Protein AF-A0A3D4X575-F1 (afdb_monomer_lite)

pLDDT: mean 86.59, std 5.91, range [62.03, 95.06]

Sequence (158 aa):
MDVTSIIGLILATVLIVVVGIGPAKLGNFWDPQSVAIVIGGTIAAVVASYPLNQLSKIPGHFKLLVQGNKYNMAQLLNTLEEMAQLARKNGLLALEEKANEINDPFFKQGIMLIVDATEPEEVRSMLENELDAMSERHMAGINMYTKASAFAPAFGMI

Structure (mmCIF, N/CA/C/O backbone):
data_AF-A0A3D4X575-F1
#
_entry.id   AF-A0A3D4X575-F1
#
loop_
_atom_site.group_PDB
_atom_site.id
_atom_site.type_symbol
_atom_site.label_atom_id
_atom_site.label_alt_id
_atom_site.label_comp_id
_atom_site.label_asym_id
_atom_site.label_entity_id
_atom_site.label_seq_id
_atom_site.pdbx_PDB_ins_code
_atom_site.Cartn_x
_atom_site.Cartn_y
_atom_site.Cartn_z
_atom_site.occupancy
_atom_site.B_iso_or_equiv
_atom_site.auth_seq_id
_atom_site.auth_comp_id
_atom_site.auth_asym_id
_atom_site.auth_atom_id
_atom_site.pdbx_PDB_model_num
ATOM 1 N N . MET A 1 1 ? 7.137 8.655 -0.180 1.00 62.03 1 MET A N 1
ATOM 2 C CA . MET A 1 1 ? 8.157 7.626 -0.441 1.00 62.03 1 MET A CA 1
ATOM 3 C C . MET A 1 1 ? 9.107 7.591 0.722 1.00 62.03 1 MET A C 1
ATOM 5 O O . MET A 1 1 ? 9.492 8.650 1.213 1.00 62.03 1 MET A O 1
ATOM 9 N N . ASP A 1 2 ? 9.520 6.398 1.126 1.00 76.69 2 ASP A N 1
ATOM 10 C CA . ASP A 1 2 ? 10.629 6.280 2.058 1.00 76.69 2 ASP A CA 1
ATOM 11 C C . ASP A 1 2 ? 11.935 6.702 1.389 1.00 76.69 2 ASP A C 1
ATOM 13 O O . ASP A 1 2 ? 12.202 6.381 0.227 1.00 76.69 2 ASP A O 1
ATOM 17 N N . VAL A 1 3 ? 12.760 7.424 2.146 1.00 79.75 3 VAL A N 1
ATOM 18 C CA . VAL A 1 3 ? 14.073 7.922 1.708 1.00 79.75 3 VAL A CA 1
ATOM 19 C C . VAL A 1 3 ? 14.941 6.775 1.177 1.00 79.75 3 VAL A C 1
ATOM 21 O O . VAL A 1 3 ? 15.651 6.936 0.190 1.00 79.75 3 VAL A O 1
ATOM 24 N N . THR A 1 4 ? 14.814 5.589 1.772 1.00 84.75 4 THR A N 1
ATOM 25 C CA . THR A 1 4 ? 15.499 4.360 1.352 1.00 84.75 4 THR A CA 1
ATOM 26 C C . THR A 1 4 ? 15.121 3.920 -0.063 1.00 84.75 4 THR A C 1
ATOM 28 O O . THR A 1 4 ? 16.004 3.554 -0.834 1.00 84.75 4 THR A O 1
ATOM 31 N N . SER A 1 5 ? 13.840 4.012 -0.440 1.00 83.75 5 SER A N 1
ATOM 32 C CA . SER A 1 5 ? 13.369 3.648 -1.785 1.00 83.75 5 SER A CA 1
ATOM 33 C C . SER A 1 5 ? 13.935 4.589 -2.850 1.00 83.75 5 SER A C 1
ATOM 35 O O . SER A 1 5 ? 14.360 4.144 -3.914 1.00 83.75 5 SER A O 1
ATOM 37 N N . ILE A 1 6 ? 13.989 5.890 -2.548 1.00 84.94 6 ILE A N 1
ATOM 38 C CA . ILE A 1 6 ? 14.556 6.901 -3.452 1.00 84.94 6 ILE A CA 1
ATOM 39 C C . ILE A 1 6 ? 16.062 6.682 -3.620 1.00 84.94 6 ILE A C 1
ATOM 41 O O . ILE A 1 6 ? 16.554 6.638 -4.746 1.00 84.94 6 ILE A O 1
ATOM 45 N N . ILE A 1 7 ? 16.790 6.506 -2.514 1.00 89.19 7 ILE A N 1
ATOM 46 C CA . ILE A 1 7 ? 18.236 6.254 -2.541 1.00 89.19 7 ILE A CA 1
ATOM 47 C C . ILE A 1 7 ? 18.547 4.988 -3.346 1.00 89.19 7 ILE A C 1
ATOM 49 O O . ILE A 1 7 ? 19.442 5.017 -4.188 1.00 89.19 7 ILE A O 1
ATOM 53 N N . GLY A 1 8 ? 17.789 3.907 -3.134 1.00 90.00 8 GLY A N 1
ATOM 54 C CA . GLY A 1 8 ? 17.955 2.656 -3.875 1.00 90.00 8 GLY A CA 1
ATOM 55 C C . GLY A 1 8 ? 17.760 2.831 -5.383 1.00 90.00 8 GLY A C 1
ATOM 56 O O . GLY A 1 8 ? 18.600 2.381 -6.162 1.00 90.00 8 GLY A O 1
ATOM 57 N N . LEU A 1 9 ? 16.706 3.543 -5.798 1.00 88.19 9 LEU A N 1
ATOM 58 C CA . LEU A 1 9 ? 16.436 3.832 -7.210 1.00 88.19 9 LEU A CA 1
ATOM 59 C C . LEU A 1 9 ? 17.570 4.648 -7.855 1.00 88.19 9 LEU A C 1
ATOM 61 O O . LEU A 1 9 ? 18.018 4.330 -8.960 1.00 88.19 9 LEU A O 1
ATOM 65 N N . ILE A 1 10 ? 18.053 5.684 -7.161 1.00 89.62 10 ILE A N 1
ATOM 66 C CA . ILE A 1 10 ? 19.142 6.539 -7.650 1.00 89.62 10 ILE A CA 1
ATOM 67 C C . ILE A 1 10 ? 20.437 5.732 -7.773 1.00 89.62 10 ILE A C 1
ATOM 69 O O . ILE A 1 10 ? 21.076 5.776 -8.821 1.00 89.62 10 ILE A O 1
ATOM 73 N N . LEU A 1 11 ? 20.801 4.955 -6.748 1.00 92.50 11 LEU A N 1
ATOM 74 C CA . LEU A 1 11 ? 21.995 4.105 -6.770 1.00 92.50 11 LEU A CA 1
ATOM 75 C C . LEU A 1 11 ? 21.959 3.099 -7.922 1.00 92.50 11 LEU A C 1
ATOM 77 O O . LEU A 1 11 ? 22.932 3.000 -8.668 1.00 92.50 11 LEU A O 1
ATOM 81 N N . ALA A 1 12 ? 20.837 2.397 -8.101 1.00 89.19 12 ALA A N 1
ATOM 82 C CA . ALA A 1 12 ? 20.673 1.441 -9.192 1.00 89.19 12 ALA A CA 1
ATOM 83 C C . ALA A 1 12 ? 20.835 2.119 -10.561 1.00 89.19 12 ALA A C 1
ATOM 85 O O . ALA A 1 12 ? 21.582 1.637 -11.413 1.00 89.19 12 ALA A O 1
ATOM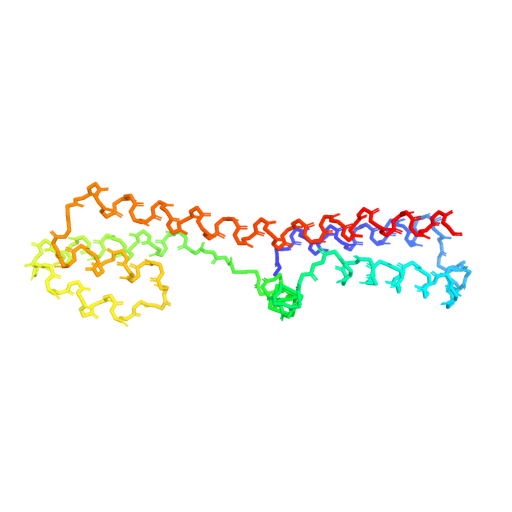 86 N N . THR A 1 13 ? 20.196 3.277 -10.744 1.00 86.75 13 THR A N 1
ATOM 87 C CA . THR A 1 13 ? 20.281 4.045 -11.992 1.00 86.75 13 THR A CA 1
ATOM 88 C C . THR A 1 13 ? 21.715 4.494 -12.269 1.00 86.75 13 THR A C 1
ATOM 90 O O . THR A 1 13 ? 22.210 4.302 -13.376 1.00 86.75 13 THR A O 1
ATOM 93 N N . VAL A 1 14 ? 22.415 5.041 -11.270 1.00 88.12 14 VAL A N 1
ATOM 94 C CA . VAL A 1 14 ? 23.803 5.507 -11.416 1.00 88.12 14 VAL A CA 1
ATOM 95 C C . VAL A 1 14 ? 24.740 4.352 -11.765 1.00 88.12 14 VAL A C 1
ATOM 97 O O . VAL A 1 14 ? 25.546 4.486 -12.684 1.00 88.12 14 VAL A O 1
ATOM 100 N N . LEU A 1 15 ? 24.620 3.205 -11.093 1.00 89.31 15 LEU A N 1
ATOM 101 C CA . LEU A 1 15 ? 25.456 2.039 -11.384 1.00 89.31 15 LEU A CA 1
ATOM 102 C C . LEU A 1 15 ? 25.240 1.526 -12.816 1.00 89.31 15 LEU A C 1
ATOM 104 O O . LEU A 1 15 ? 26.208 1.286 -13.534 1.00 89.31 15 LEU A O 1
ATOM 108 N N . ILE A 1 16 ? 23.990 1.417 -13.270 1.00 86.25 16 ILE A N 1
ATOM 109 C CA . ILE A 1 16 ? 23.690 0.918 -14.621 1.00 86.25 16 ILE A CA 1
ATOM 110 C C . ILE A 1 16 ? 24.14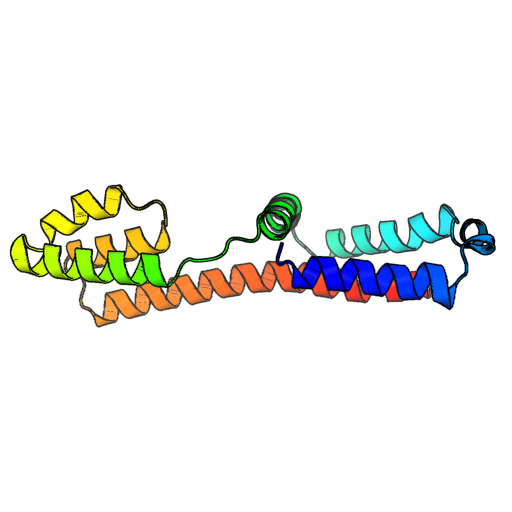4 1.921 -15.693 1.00 86.25 16 ILE A C 1
ATOM 112 O O . ILE A 1 16 ? 24.830 1.551 -16.647 1.00 86.25 16 ILE A O 1
ATOM 116 N N . VAL A 1 17 ? 23.792 3.198 -15.532 1.00 82.38 17 VAL A N 1
ATOM 117 C CA . VAL A 1 17 ? 23.988 4.240 -16.552 1.00 82.38 17 VAL A CA 1
ATOM 118 C C . VAL A 1 17 ? 25.437 4.725 -16.610 1.00 82.38 17 VAL A C 1
ATOM 120 O O . VAL A 1 17 ? 26.016 4.818 -17.693 1.00 82.38 17 VAL A O 1
ATOM 123 N N . VAL A 1 18 ? 26.036 5.042 -15.459 1.00 81.00 18 VAL A N 1
ATOM 124 C CA . VAL A 1 18 ? 27.359 5.682 -15.388 1.00 81.00 18 VAL A CA 1
ATOM 125 C C . VAL A 1 18 ? 28.478 4.648 -15.420 1.00 81.00 18 VAL A C 1
ATOM 127 O O . VAL A 1 18 ? 29.464 4.857 -16.124 1.00 81.00 18 VAL A O 1
ATOM 130 N N . VAL A 1 19 ? 28.328 3.537 -14.690 1.00 80.00 19 VAL A N 1
ATOM 131 C CA . VAL A 1 19 ? 29.380 2.511 -14.571 1.00 80.00 19 VAL A CA 1
ATOM 132 C C . VAL A 1 19 ? 29.244 1.433 -15.648 1.00 80.00 19 VAL A C 1
ATOM 134 O O . VAL A 1 19 ? 30.248 1.037 -16.232 1.00 80.00 19 VAL A O 1
ATOM 137 N N . GLY A 1 20 ? 28.023 0.969 -15.934 1.00 79.88 20 GLY A N 1
ATOM 138 C CA . GLY A 1 20 ? 27.780 -0.099 -16.910 1.00 79.88 20 GLY A CA 1
ATOM 139 C C . GLY A 1 20 ? 27.836 0.365 -18.369 1.00 79.88 20 GLY A C 1
ATOM 140 O O . GLY A 1 20 ? 28.653 -0.113 -19.152 1.00 79.88 20 GLY A O 1
ATOM 141 N N . ILE A 1 21 ? 26.943 1.283 -18.748 1.00 78.88 21 ILE A N 1
ATOM 142 C CA . ILE A 1 21 ? 26.758 1.704 -20.150 1.00 78.88 21 ILE A CA 1
ATOM 143 C C . ILE A 1 21 ? 27.796 2.758 -20.564 1.00 78.88 21 ILE A C 1
ATOM 145 O O . ILE A 1 21 ? 28.345 2.709 -21.670 1.00 78.88 21 ILE A O 1
ATOM 149 N N . GLY A 1 22 ? 28.066 3.70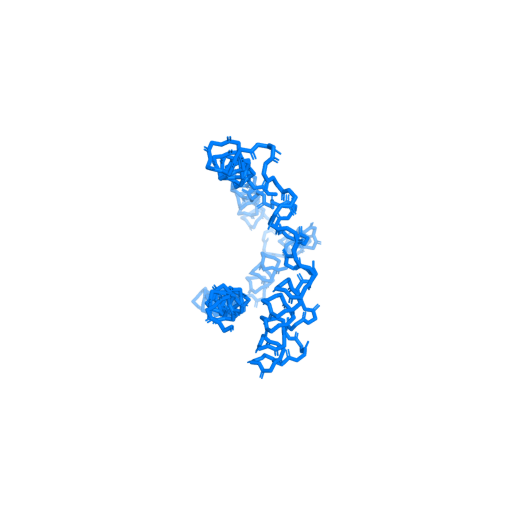6 -19.664 1.00 76.62 22 GLY A N 1
ATOM 150 C CA . GLY A 1 22 ? 28.873 4.891 -19.924 1.00 76.62 22 GLY A CA 1
ATOM 151 C C . GLY A 1 22 ? 28.077 5.968 -20.685 1.00 76.62 22 GLY A C 1
ATOM 152 O O . GLY A 1 22 ? 27.414 5.670 -21.682 1.00 76.62 22 GLY A O 1
ATOM 153 N N . PRO A 1 23 ? 28.158 7.251 -20.283 1.00 72.25 23 PRO A N 1
ATOM 154 C CA . PRO A 1 23 ? 27.280 8.309 -20.800 1.00 72.25 23 PRO A CA 1
ATOM 155 C C . PRO A 1 23 ? 27.406 8.553 -22.314 1.00 72.25 23 PRO A C 1
ATOM 157 O O . PRO A 1 23 ? 26.449 8.986 -22.947 1.00 72.25 23 PRO A O 1
ATOM 160 N N . ALA A 1 24 ? 28.548 8.218 -22.924 1.00 76.56 24 ALA A N 1
ATOM 161 C CA . ALA A 1 24 ? 28.773 8.366 -24.365 1.00 76.56 24 ALA A CA 1
ATOM 162 C C . ALA A 1 24 ? 27.976 7.373 -25.236 1.00 76.56 24 ALA A C 1
ATOM 164 O O . ALA A 1 24 ? 27.789 7.623 -26.424 1.00 76.56 24 ALA A O 1
ATOM 165 N N . LYS A 1 25 ? 27.511 6.249 -24.673 1.00 79.75 25 LYS A N 1
ATOM 166 C CA . LYS A 1 25 ? 26.783 5.195 -25.405 1.00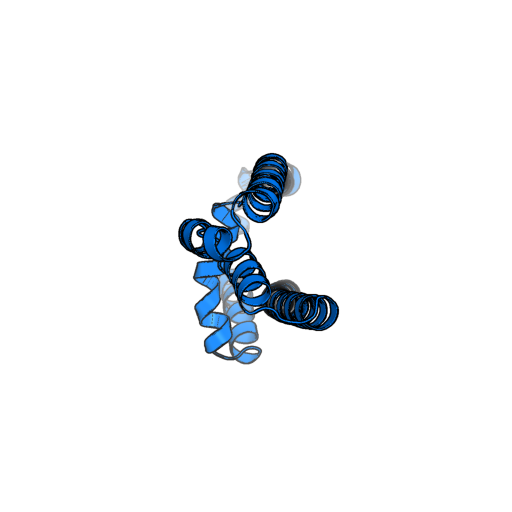 79.75 25 LYS A CA 1
ATOM 167 C C . LYS A 1 25 ? 25.279 5.197 -25.131 1.00 79.75 25 LYS A C 1
ATOM 169 O O . LYS A 1 25 ? 24.574 4.322 -25.623 1.00 79.75 25 LYS A O 1
ATOM 174 N N . LEU A 1 26 ? 24.777 6.181 -24.381 1.00 76.81 26 LEU A N 1
ATOM 175 C CA . LEU A 1 26 ? 23.374 6.236 -23.964 1.00 76.81 26 LEU A CA 1
ATOM 176 C C . LEU A 1 26 ? 22.396 6.305 -25.144 1.00 76.81 26 LEU A C 1
ATOM 178 O O . LEU A 1 26 ? 21.327 5.707 -25.089 1.00 76.81 26 LEU A O 1
ATOM 182 N N . GLY A 1 27 ? 22.792 6.974 -26.232 1.00 77.75 27 GLY A N 1
ATOM 183 C CA . GLY A 1 27 ? 21.985 7.072 -27.451 1.00 77.75 27 GLY A CA 1
ATOM 184 C C . GLY A 1 27 ? 21.687 5.722 -28.110 1.00 77.75 27 GLY A C 1
ATOM 185 O O . GLY A 1 27 ? 20.663 5.591 -28.768 1.00 77.75 27 GLY A O 1
ATOM 186 N N . ASN A 1 28 ? 22.515 4.697 -27.878 1.00 81.19 28 ASN A N 1
ATOM 187 C CA . ASN A 1 28 ? 22.314 3.361 -28.450 1.00 81.19 28 ASN A CA 1
ATOM 188 C C . ASN A 1 28 ? 21.219 2.554 -27.732 1.00 81.19 28 ASN A C 1
ATOM 190 O O . ASN A 1 28 ? 20.796 1.525 -28.244 1.00 81.19 28 ASN A O 1
ATOM 194 N N . PHE A 1 29 ? 20.778 2.993 -26.549 1.00 79.50 29 PHE A N 1
ATOM 195 C CA . PHE A 1 29 ? 19.720 2.338 -25.770 1.00 79.50 29 PHE A CA 1
ATOM 196 C C . PHE A 1 29 ? 18.336 2.948 -26.029 1.00 79.50 29 PHE A C 1
ATOM 198 O O . PHE A 1 29 ? 17.351 2.534 -25.420 1.00 79.50 29 PHE A O 1
ATOM 205 N N . TRP A 1 30 ? 18.254 3.936 -26.924 1.00 83.44 30 TRP A N 1
ATOM 206 C CA . TRP A 1 30 ? 17.002 4.558 -27.321 1.00 83.44 30 TRP A CA 1
ATOM 207 C C . TRP A 1 30 ? 16.537 4.012 -28.672 1.00 83.44 30 TRP A C 1
ATOM 209 O O . TRP A 1 30 ? 16.863 4.557 -29.726 1.00 83.44 30 TRP A O 1
ATOM 219 N N . ASP A 1 31 ? 15.749 2.941 -28.623 1.00 87.94 31 ASP A N 1
ATOM 220 C CA . ASP A 1 31 ? 15.011 2.421 -29.773 1.00 87.94 31 ASP A CA 1
ATOM 221 C C . ASP A 1 31 ? 13.495 2.493 -29.500 1.00 87.94 31 ASP A C 1
ATOM 223 O O . ASP A 1 31 ? 12.980 1.733 -28.670 1.00 87.94 31 ASP A O 1
ATOM 227 N N . PRO A 1 32 ? 12.757 3.383 -30.193 1.00 88.12 32 PRO A N 1
ATOM 228 C CA . PRO A 1 32 ? 11.309 3.501 -30.050 1.00 88.12 32 PRO A CA 1
ATOM 229 C C . PRO A 1 32 ? 10.547 2.190 -30.287 1.00 88.12 32 PRO A C 1
ATOM 231 O O . PRO A 1 32 ? 9.500 1.987 -29.670 1.00 88.12 32 PRO A O 1
ATOM 234 N N . GLN A 1 33 ? 11.047 1.305 -31.158 1.00 90.19 33 GLN A N 1
ATOM 235 C CA . GLN A 1 33 ? 10.386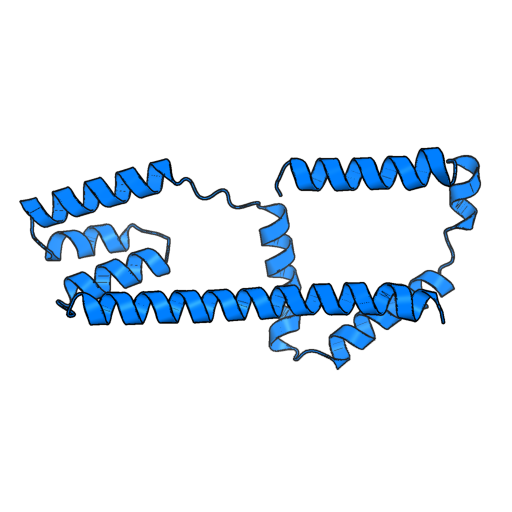 0.036 -31.474 1.00 90.19 33 GLN A CA 1
ATOM 236 C C . GLN A 1 33 ? 10.496 -0.936 -30.297 1.00 90.19 33 GLN A C 1
ATOM 238 O O . GLN A 1 33 ? 9.475 -1.428 -29.813 1.00 90.19 33 GLN A O 1
ATOM 243 N N . SER A 1 34 ? 11.709 -1.126 -29.770 1.00 88.50 34 SER A N 1
ATOM 244 C CA . SER A 1 34 ? 11.951 -1.932 -28.568 1.00 88.50 34 SER A CA 1
ATOM 245 C C . SER A 1 34 ? 11.146 -1.430 -27.361 1.00 88.50 34 SER A C 1
ATOM 247 O O . SER A 1 34 ? 10.526 -2.218 -26.645 1.00 88.50 34 SER A O 1
ATOM 249 N N . VAL A 1 35 ? 11.079 -0.108 -27.156 1.00 89.94 35 VAL A N 1
ATOM 250 C CA . VAL A 1 35 ? 10.284 0.494 -26.071 1.00 89.94 35 VAL A CA 1
ATOM 251 C C . VAL A 1 35 ? 8.792 0.192 -26.239 1.00 89.94 35 VAL A C 1
ATOM 253 O O . VAL A 1 35 ? 8.127 -0.164 -25.263 1.00 89.94 35 VAL A O 1
ATOM 256 N N . ALA A 1 36 ? 8.259 0.297 -27.459 1.00 91.44 36 ALA A N 1
ATOM 257 C CA . ALA A 1 36 ? 6.854 0.012 -27.734 1.00 91.44 36 ALA A CA 1
ATOM 258 C C . ALA A 1 36 ? 6.494 -1.461 -27.484 1.00 91.44 36 ALA A C 1
ATOM 260 O O . ALA A 1 36 ? 5.433 -1.729 -26.922 1.00 91.44 36 ALA A O 1
ATOM 261 N N . ILE A 1 37 ? 7.371 -2.405 -27.838 1.00 91.62 37 ILE A N 1
ATOM 262 C CA . ILE A 1 37 ? 7.145 -3.841 -27.611 1.00 91.62 37 ILE A CA 1
ATOM 263 C C . ILE A 1 37 ? 7.160 -4.156 -26.115 1.00 91.62 37 ILE A C 1
ATOM 265 O O . ILE A 1 37 ? 6.207 -4.741 -25.603 1.00 91.62 37 ILE A O 1
ATOM 269 N N . VAL A 1 38 ? 8.194 -3.720 -25.391 1.00 92.56 38 VAL A N 1
ATOM 270 C CA . VAL A 1 38 ? 8.345 -4.061 -23.970 1.00 92.56 38 VAL A CA 1
ATOM 271 C C . VAL A 1 38 ? 7.301 -3.350 -23.114 1.00 92.56 38 VAL A C 1
ATOM 273 O O . VAL A 1 38 ? 6.570 -4.000 -22.364 1.00 92.56 38 VAL A O 1
ATOM 276 N N . ILE A 1 39 ? 7.189 -2.023 -23.223 1.00 91.88 39 ILE A N 1
ATOM 277 C CA . ILE A 1 39 ? 6.252 -1.247 -22.398 1.00 91.88 39 ILE A CA 1
ATOM 278 C C . ILE A 1 39 ? 4.816 -1.490 -22.860 1.00 91.88 39 ILE A C 1
ATOM 280 O O . ILE A 1 39 ? 3.948 -1.782 -22.036 1.00 91.88 39 ILE A O 1
ATOM 284 N N . GLY A 1 40 ? 4.558 -1.407 -24.166 1.00 92.19 40 GLY A N 1
ATOM 285 C CA . GLY A 1 40 ? 3.225 -1.625 -24.724 1.00 92.19 40 GLY A CA 1
ATOM 286 C C . GLY A 1 40 ? 2.736 -3.054 -24.505 1.00 92.19 40 GLY A C 1
ATOM 287 O O . GLY A 1 40 ? 1.605 -3.237 -24.059 1.00 92.19 40 GLY A O 1
ATOM 288 N N . GLY A 1 41 ? 3.595 -4.055 -24.718 1.00 91.81 41 GLY A N 1
ATOM 289 C CA . GLY A 1 41 ? 3.290 -5.462 -24.448 1.00 91.81 41 GLY A CA 1
ATOM 290 C C . GLY A 1 41 ? 2.999 -5.721 -22.972 1.00 91.81 41 GLY A C 1
ATOM 291 O O . GLY A 1 41 ? 1.985 -6.338 -22.646 1.00 91.81 41 GLY A O 1
ATOM 292 N N . THR A 1 42 ? 3.810 -5.167 -22.065 1.00 92.69 42 THR A N 1
ATOM 293 C CA . THR A 1 42 ? 3.576 -5.289 -20.615 1.00 92.69 42 THR A CA 1
ATOM 294 C C . THR A 1 42 ? 2.246 -4.664 -20.205 1.00 92.69 42 THR A C 1
ATOM 296 O O . THR A 1 42 ? 1.469 -5.299 -19.493 1.00 92.69 42 THR A O 1
ATOM 299 N N . ILE A 1 43 ? 1.946 -3.446 -20.672 1.00 91.75 43 ILE A N 1
ATOM 300 C CA . ILE A 1 43 ? 0.671 -2.778 -20.376 1.00 91.75 43 ILE A CA 1
ATOM 301 C C . ILE A 1 43 ? -0.496 -3.592 -20.944 1.00 91.75 43 ILE A C 1
ATOM 303 O O . ILE A 1 43 ? -1.456 -3.848 -20.221 1.00 91.75 43 ILE A O 1
ATOM 307 N N . ALA A 1 44 ? -0.409 -4.049 -22.195 1.00 92.31 44 ALA A N 1
ATOM 308 C CA . ALA A 1 44 ? -1.453 -4.852 -22.824 1.00 92.31 44 ALA A CA 1
ATOM 309 C C . ALA A 1 44 ? -1.697 -6.172 -22.074 1.00 92.31 44 ALA A C 1
ATOM 311 O O . ALA A 1 44 ? -2.847 -6.530 -21.820 1.00 92.31 44 ALA A O 1
ATOM 312 N N . ALA A 1 45 ? -0.635 -6.861 -21.649 1.00 91.88 45 ALA A N 1
ATOM 313 C CA . ALA A 1 45 ? -0.736 -8.095 -20.875 1.00 91.88 45 ALA A CA 1
ATOM 314 C C . ALA A 1 45 ? -1.349 -7.867 -19.485 1.00 91.88 45 ALA A C 1
ATOM 316 O O . ALA A 1 45 ? -2.167 -8.670 -19.031 1.00 91.88 45 ALA A O 1
ATOM 317 N N . VAL A 1 46 ? -1.006 -6.762 -18.817 1.00 91.50 46 VAL A N 1
ATOM 318 C CA . VAL A 1 46 ? -1.613 -6.381 -17.532 1.00 91.50 46 VAL A CA 1
ATOM 319 C C . VAL A 1 46 ? -3.094 -6.046 -17.709 1.00 91.50 46 VAL A C 1
ATOM 321 O O . VAL A 1 46 ? -3.913 -6.539 -16.936 1.00 91.50 46 VAL A O 1
ATOM 324 N N . VAL A 1 47 ? -3.459 -5.284 -18.745 1.00 91.50 47 VAL A N 1
ATOM 325 C CA . VAL A 1 47 ? -4.864 -4.965 -19.050 1.00 91.50 47 VAL A CA 1
ATOM 326 C C . VAL A 1 47 ? -5.663 -6.227 -19.388 1.00 91.50 47 VAL A C 1
ATOM 328 O O . VAL A 1 47 ? -6.803 -6.354 -18.957 1.00 91.50 47 VAL A O 1
ATOM 331 N N . ALA A 1 48 ? -5.067 -7.190 -20.093 1.00 91.69 48 ALA A N 1
ATOM 332 C CA . ALA A 1 48 ? -5.704 -8.477 -20.373 1.00 91.69 48 ALA A CA 1
ATOM 333 C C . ALA A 1 48 ? -5.855 -9.367 -19.123 1.00 91.69 48 ALA A C 1
ATOM 335 O O . ALA A 1 48 ? -6.743 -10.215 -19.076 1.00 91.69 48 ALA A O 1
ATOM 336 N N . SER A 1 49 ? -4.995 -9.188 -18.115 1.00 89.50 49 SER A N 1
ATOM 337 C CA . SER A 1 49 ? -4.956 -10.034 -16.914 1.00 89.50 49 SER A CA 1
ATOM 338 C C . SER A 1 49 ? -5.842 -9.537 -15.770 1.00 89.50 49 SER A C 1
ATOM 340 O O . SER A 1 49 ? -6.111 -10.306 -14.847 1.00 89.50 49 SER A O 1
ATOM 342 N N . TYR A 1 50 ? -6.261 -8.267 -15.789 1.00 90.12 50 TYR A N 1
ATOM 343 C CA . TYR A 1 50 ? -6.938 -7.625 -14.662 1.00 90.12 50 TYR A CA 1
ATOM 344 C C . TYR A 1 50 ? -8.197 -6.855 -15.078 1.00 90.12 50 TYR A C 1
ATOM 346 O O . TYR A 1 50 ? -8.211 -6.188 -16.111 1.00 90.12 50 TYR A O 1
ATOM 354 N N . PRO A 1 51 ? -9.259 -6.882 -14.254 1.00 89.69 51 PRO A N 1
ATOM 355 C CA . PRO A 1 51 ? -10.477 -6.131 -14.528 1.00 89.69 51 PRO A CA 1
ATOM 356 C C . PRO A 1 51 ? -10.270 -4.610 -14.391 1.00 89.69 51 PRO A C 1
ATOM 358 O O . PRO A 1 51 ? -9.469 -4.127 -13.584 1.00 89.69 51 PRO A O 1
ATOM 361 N N . LEU A 1 52 ? -11.052 -3.827 -15.149 1.00 87.31 52 LEU A N 1
ATOM 362 C CA . LEU A 1 52 ? -10.944 -2.357 -15.210 1.00 87.31 52 LEU A CA 1
ATOM 363 C C . LEU A 1 52 ? -11.099 -1.664 -13.844 1.00 87.31 52 LEU A C 1
ATOM 365 O O . LEU A 1 52 ? -10.501 -0.615 -13.612 1.00 87.31 52 LEU A O 1
ATOM 369 N N . ASN A 1 53 ? -11.865 -2.254 -12.923 1.00 87.12 53 ASN A N 1
ATOM 370 C CA . ASN A 1 53 ? -12.072 -1.738 -11.565 1.00 87.12 53 ASN A CA 1
ATOM 371 C C . ASN A 1 53 ? -10.806 -1.778 -10.684 1.00 87.12 53 ASN A C 1
ATOM 373 O O . ASN A 1 53 ? -10.725 -1.037 -9.704 1.00 87.12 53 ASN A O 1
ATOM 377 N N . GLN A 1 54 ? -9.841 -2.646 -10.993 1.00 85.38 54 GLN A N 1
ATOM 378 C CA . GLN A 1 54 ? -8.546 -2.699 -10.314 1.00 85.38 54 GLN A CA 1
ATOM 379 C C . GLN A 1 54 ? -7.538 -1.777 -11.004 1.00 85.38 54 GLN A C 1
ATOM 381 O O . GLN A 1 54 ? -6.810 -1.050 -10.329 1.00 85.38 54 GLN A O 1
ATOM 386 N N . LEU A 1 55 ? -7.558 -1.726 -12.339 1.00 86.44 55 LEU A N 1
ATOM 387 C CA . LEU A 1 55 ? -6.687 -0.850 -13.128 1.00 86.44 55 LEU A CA 1
ATOM 388 C C . LEU A 1 55 ? -6.947 0.638 -12.852 1.00 86.44 55 LEU A C 1
ATOM 390 O O . LEU A 1 55 ? -6.007 1.424 -12.753 1.00 86.44 55 LEU A O 1
ATOM 394 N N . SER A 1 56 ? -8.205 1.033 -12.640 1.00 87.81 56 SER A N 1
ATOM 395 C CA . SER A 1 56 ? -8.558 2.421 -12.306 1.00 87.81 56 SER A CA 1
ATOM 396 C C . SER A 1 56 ? -7.966 2.909 -10.976 1.00 87.81 56 SER A C 1
ATOM 398 O O . SER A 1 56 ? -7.891 4.115 -10.748 1.00 87.81 56 SER A O 1
ATOM 400 N N . LYS A 1 57 ? -7.500 1.997 -10.109 1.00 87.38 57 LYS A N 1
ATOM 401 C CA . LYS A 1 57 ? -6.874 2.316 -8.815 1.00 87.38 57 LYS A CA 1
ATOM 402 C C . LYS A 1 57 ? -5.368 2.586 -8.914 1.00 87.38 57 LYS A C 1
ATOM 404 O O . LYS A 1 57 ? -4.790 3.113 -7.963 1.00 87.38 57 LYS A O 1
ATOM 409 N N . ILE A 1 58 ? -4.738 2.310 -10.063 1.00 87.12 58 ILE A N 1
ATOM 410 C CA . ILE A 1 58 ? -3.298 2.532 -10.302 1.00 87.12 58 ILE A CA 1
ATOM 411 C C . ILE A 1 58 ? -2.845 3.965 -9.954 1.00 87.12 58 ILE A C 1
ATOM 413 O O . ILE A 1 58 ? -1.840 4.099 -9.248 1.00 87.12 58 ILE A O 1
ATOM 417 N N . PRO A 1 59 ? -3.551 5.043 -10.363 1.00 85.12 59 PRO A N 1
ATOM 418 C CA . PRO A 1 59 ? -3.146 6.405 -10.011 1.00 85.12 59 PRO A CA 1
ATOM 419 C C . PRO A 1 59 ? -3.142 6.650 -8.494 1.00 85.12 59 PRO A C 1
ATOM 421 O O . PRO A 1 59 ? -2.271 7.348 -7.973 1.00 85.12 59 PRO A O 1
ATOM 424 N N . GLY A 1 60 ? -4.086 6.035 -7.772 1.00 85.25 60 GLY A N 1
ATOM 425 C CA . GLY A 1 60 ? -4.157 6.095 -6.313 1.00 85.25 60 GLY A CA 1
ATOM 426 C C . GLY A 1 60 ? -2.956 5.424 -5.647 1.00 85.25 60 GLY A C 1
ATOM 427 O O . GLY A 1 60 ? -2.369 5.993 -4.728 1.00 85.25 60 GLY A O 1
ATOM 428 N N . HIS A 1 61 ? -2.527 4.264 -6.155 1.00 86.44 61 HIS A N 1
ATOM 429 C CA . HIS A 1 61 ? -1.325 3.586 -5.663 1.00 86.44 61 HIS A CA 1
ATOM 430 C C . HIS A 1 61 ? -0.070 4.447 -5.857 1.00 86.44 61 HIS A C 1
ATOM 432 O O . HIS A 1 61 ? 0.740 4.560 -4.941 1.00 86.44 61 HIS A O 1
ATOM 438 N N . PHE A 1 62 ? 0.070 5.114 -7.010 1.00 81.88 62 PHE A N 1
ATOM 439 C CA . PHE A 1 62 ? 1.211 5.999 -7.262 1.00 81.88 62 PHE A CA 1
ATOM 440 C C . PHE A 1 62 ? 1.240 7.186 -6.291 1.00 81.88 62 PHE A C 1
ATOM 442 O O . PHE A 1 62 ? 2.288 7.509 -5.733 1.00 81.88 62 PHE A O 1
ATOM 449 N N . LYS A 1 63 ? 0.077 7.787 -6.007 1.00 83.25 63 LYS A N 1
ATOM 450 C CA . LYS A 1 63 ? -0.040 8.846 -4.996 1.00 83.25 63 LYS A CA 1
ATOM 451 C C . LYS A 1 63 ? 0.393 8.361 -3.608 1.00 83.25 63 LYS A C 1
ATOM 453 O O . LYS A 1 63 ? 1.135 9.072 -2.935 1.00 83.25 63 LYS A O 1
ATOM 458 N N . LEU A 1 64 ? -0.024 7.161 -3.200 1.00 82.56 64 LEU A N 1
ATOM 459 C CA . LEU A 1 64 ? 0.355 6.571 -1.910 1.00 82.56 64 LEU A CA 1
ATOM 460 C C . LEU A 1 64 ? 1.862 6.299 -1.820 1.00 82.56 64 LEU A C 1
ATOM 462 O O . LEU A 1 64 ? 2.486 6.648 -0.814 1.00 82.56 64 LEU A O 1
ATOM 466 N N . LEU A 1 65 ? 2.457 5.753 -2.887 1.00 80.25 65 LEU A N 1
ATOM 467 C CA . LEU A 1 65 ? 3.905 5.553 -2.987 1.00 80.25 65 LEU A CA 1
ATOM 468 C C . LEU A 1 65 ? 4.642 6.884 -2.781 1.00 80.25 65 LEU A C 1
ATOM 470 O O . LEU A 1 65 ? 5.538 6.972 -1.937 1.00 80.25 65 LEU A O 1
ATOM 474 N N . VAL A 1 66 ? 4.214 7.943 -3.480 1.00 78.19 66 VAL A N 1
ATOM 475 C CA . VAL A 1 66 ? 4.800 9.292 -3.391 1.00 78.19 66 VAL A CA 1
ATOM 476 C C . VAL A 1 66 ? 4.598 9.929 -2.017 1.00 78.19 66 VAL A C 1
ATOM 478 O O . VAL A 1 66 ? 5.569 10.437 -1.458 1.00 78.19 66 VAL A O 1
ATOM 481 N N . GLN A 1 67 ? 3.407 9.845 -1.421 1.00 78.31 67 GLN A N 1
ATOM 482 C CA . GLN A 1 67 ? 3.126 10.449 -0.114 1.00 78.31 67 GLN A CA 1
ATOM 483 C C . GLN A 1 67 ? 3.924 9.801 1.022 1.00 78.31 67 GLN A C 1
ATOM 485 O O . GLN A 1 67 ? 4.440 10.527 1.862 1.00 78.31 67 GLN A O 1
ATOM 490 N N . GLY A 1 68 ? 4.118 8.474 1.020 1.00 65.19 68 GLY A N 1
ATOM 491 C CA . GLY A 1 68 ? 4.829 7.784 2.104 1.00 65.19 68 GLY A CA 1
ATOM 492 C C . GLY A 1 68 ? 4.212 8.090 3.466 1.00 65.19 68 GLY A C 1
ATOM 493 O O . GLY A 1 68 ? 4.825 8.773 4.283 1.00 65.19 68 GLY A O 1
ATOM 494 N N . ASN A 1 69 ? 2.980 7.626 3.686 1.00 64.88 69 ASN A N 1
ATOM 495 C CA . ASN A 1 69 ? 2.305 7.803 4.967 1.00 64.88 69 ASN A CA 1
ATOM 496 C C . ASN A 1 69 ? 3.092 7.089 6.069 1.00 64.88 69 ASN A C 1
ATOM 498 O O . ASN A 1 69 ? 3.050 5.867 6.190 1.00 64.88 69 ASN A O 1
ATOM 502 N N . LYS A 1 70 ? 3.795 7.868 6.892 1.00 65.50 70 LYS A N 1
ATOM 503 C CA . LYS A 1 70 ? 4.370 7.379 8.140 1.00 65.50 70 LYS A CA 1
ATOM 504 C C . LYS A 1 70 ? 3.285 7.404 9.199 1.00 65.50 70 LYS A C 1
ATOM 506 O O . LYS A 1 70 ? 2.837 8.472 9.607 1.00 65.50 70 LYS A O 1
ATOM 511 N N . TYR A 1 71 ? 2.873 6.223 9.633 1.00 72.88 71 TYR A N 1
ATOM 512 C CA . TYR A 1 71 ? 1.966 6.095 10.761 1.00 72.88 71 TYR A CA 1
ATOM 513 C C . TYR A 1 71 ? 2.713 6.483 12.045 1.00 72.88 71 TYR A C 1
ATOM 515 O O . TYR A 1 71 ? 3.746 5.892 12.368 1.00 72.88 71 TYR A O 1
ATOM 523 N N . ASN A 1 72 ? 2.240 7.503 12.765 1.00 82.69 72 ASN A N 1
ATOM 524 C CA . ASN A 1 72 ? 2.862 7.919 14.021 1.00 82.69 72 ASN A CA 1
ATOM 525 C C . ASN A 1 72 ? 2.333 7.055 15.172 1.00 82.69 72 ASN A C 1
ATOM 527 O O . ASN A 1 72 ? 1.323 7.377 15.796 1.00 82.69 72 ASN A O 1
ATOM 531 N N . MET A 1 73 ? 3.038 5.959 15.455 1.00 84.88 73 MET A N 1
ATOM 532 C CA . MET A 1 73 ? 2.650 5.018 16.509 1.00 84.88 73 MET A CA 1
ATOM 533 C C . MET A 1 73 ? 2.574 5.678 17.894 1.00 84.88 73 MET A C 1
ATOM 535 O O . MET A 1 73 ? 1.679 5.367 18.674 1.00 84.88 73 MET A O 1
ATOM 539 N N . ALA A 1 74 ? 3.474 6.620 18.194 1.00 88.25 74 ALA A N 1
ATOM 540 C CA . ALA A 1 74 ? 3.472 7.320 19.478 1.00 88.25 74 ALA A CA 1
ATOM 541 C C . ALA A 1 74 ? 2.212 8.180 19.650 1.00 88.25 74 ALA A C 1
ATOM 543 O O . ALA A 1 74 ? 1.608 8.196 20.718 1.00 88.25 74 ALA A O 1
ATOM 544 N N . GLN A 1 75 ? 1.781 8.853 18.581 1.00 86.94 75 GLN A N 1
ATOM 545 C CA . GLN A 1 75 ? 0.543 9.626 18.602 1.00 86.94 75 GLN A CA 1
ATOM 546 C C . GLN A 1 75 ? -0.684 8.722 18.765 1.00 86.94 75 GLN A C 1
ATOM 548 O O . GLN A 1 75 ? -1.553 9.046 19.567 1.00 86.94 75 GLN A O 1
ATOM 553 N N . LEU A 1 76 ? -0.722 7.572 18.078 1.00 86.69 76 LEU A N 1
ATOM 554 C CA . LEU A 1 76 ? -1.807 6.599 18.233 1.00 86.69 76 LEU A CA 1
ATOM 555 C C . LEU A 1 76 ? -1.913 6.089 19.679 1.00 86.69 76 LEU A C 1
ATOM 557 O O . LEU A 1 76 ? -3.015 6.008 20.215 1.00 86.69 76 LEU A O 1
ATOM 561 N N . LEU A 1 77 ? -0.783 5.767 20.317 1.00 89.06 77 LEU A N 1
ATOM 562 C CA . LEU A 1 77 ? -0.757 5.320 21.713 1.00 89.06 77 LEU A CA 1
ATOM 563 C C . LEU A 1 77 ? -1.319 6.381 22.663 1.00 89.06 77 LEU A C 1
ATOM 565 O O . LEU A 1 77 ? -2.148 6.055 23.509 1.00 89.06 77 LEU A O 1
ATOM 569 N N . ASN A 1 78 ? -0.932 7.645 22.480 1.00 89.94 78 ASN A N 1
ATOM 570 C CA . ASN A 1 78 ? -1.473 8.747 23.277 1.00 89.94 78 ASN A CA 1
ATOM 571 C C . ASN A 1 78 ? -2.991 8.881 23.086 1.00 89.94 78 ASN A C 1
ATOM 573 O O . ASN A 1 78 ? -3.721 9.044 24.061 1.00 89.94 78 ASN A O 1
ATOM 577 N N . THR A 1 79 ? -3.479 8.767 21.846 1.00 88.19 79 THR A N 1
ATOM 578 C CA . THR A 1 79 ? -4.919 8.791 21.554 1.00 88.19 79 THR A CA 1
ATOM 579 C C . THR A 1 79 ? -5.646 7.622 22.221 1.00 88.19 79 THR A C 1
ATOM 581 O O . THR A 1 79 ? -6.701 7.824 22.813 1.00 88.19 79 THR A O 1
ATOM 584 N N . LEU A 1 80 ? -5.084 6.411 22.184 1.00 89.31 80 LEU A N 1
ATOM 585 C CA . LEU A 1 80 ? -5.654 5.238 22.854 1.00 89.31 80 LEU A CA 1
ATOM 586 C C . LEU A 1 80 ? -5.736 5.418 24.375 1.00 89.31 80 LEU A C 1
ATOM 588 O O . LEU A 1 80 ? -6.762 5.101 24.976 1.00 89.31 80 LEU A O 1
ATOM 592 N N . GLU A 1 81 ? -4.681 5.947 24.997 1.00 91.06 81 GLU A N 1
ATOM 593 C CA . GLU A 1 81 ? -4.674 6.222 26.434 1.00 91.06 81 GLU A CA 1
ATOM 594 C C . GLU A 1 81 ? -5.729 7.272 26.805 1.00 91.06 81 GLU A C 1
ATOM 596 O O . GLU A 1 81 ? -6.497 7.083 27.751 1.00 91.06 81 GLU A O 1
ATOM 601 N N . GLU A 1 82 ? -5.816 8.352 26.031 1.00 89.88 82 GLU A N 1
ATOM 602 C CA . GLU A 1 82 ? -6.793 9.416 26.241 1.00 89.88 82 GLU A CA 1
ATOM 603 C C . GLU A 1 82 ? -8.236 8.898 26.124 1.00 89.88 82 GLU A C 1
ATOM 605 O O . GLU A 1 82 ? -9.082 9.228 26.959 1.00 89.88 82 GLU A O 1
ATOM 610 N N . MET A 1 83 ? -8.506 8.032 25.143 1.00 88.06 83 MET A N 1
ATOM 611 C CA . MET A 1 83 ? -9.800 7.363 24.985 1.00 88.06 83 MET A CA 1
ATOM 612 C C . MET A 1 83 ? -10.117 6.448 26.169 1.00 88.06 83 MET A C 1
ATOM 614 O O . MET A 1 83 ? -11.221 6.498 26.709 1.00 88.06 83 MET A O 1
ATOM 618 N N . ALA A 1 84 ? -9.149 5.659 26.639 1.00 89.44 84 ALA A N 1
ATOM 619 C CA . ALA A 1 84 ? -9.341 4.794 27.801 1.00 89.44 84 ALA A CA 1
ATOM 620 C C . ALA A 1 84 ? -9.646 5.602 29.078 1.00 89.44 84 ALA A C 1
ATOM 622 O O . ALA A 1 84 ? -10.529 5.238 29.862 1.00 89.44 84 ALA A O 1
ATOM 623 N N . GLN A 1 85 ? -8.953 6.728 29.284 1.00 91.50 85 GLN A N 1
ATOM 624 C CA . GLN A 1 85 ? -9.225 7.632 30.403 1.00 91.50 85 GLN A CA 1
ATOM 625 C C . GLN A 1 85 ? -10.611 8.283 30.291 1.00 91.50 85 GLN A C 1
ATOM 627 O O . GLN A 1 85 ? -11.306 8.404 31.305 1.00 91.50 85 GLN A O 1
ATOM 632 N N . LEU A 1 86 ? -11.018 8.679 29.082 1.00 89.38 86 LEU A N 1
ATOM 633 C CA . LEU A 1 86 ? -12.329 9.266 28.811 1.00 89.38 86 LEU A CA 1
ATOM 634 C C . LEU A 1 86 ? -13.455 8.271 29.103 1.00 89.38 86 LEU A C 1
ATOM 636 O O . LEU A 1 86 ? -14.362 8.596 29.869 1.00 89.38 86 LEU A O 1
ATOM 640 N N . ALA A 1 87 ? -13.339 7.043 28.593 1.00 89.50 87 ALA A N 1
ATOM 641 C CA . ALA A 1 87 ? -14.291 5.961 28.832 1.00 89.50 87 ALA A CA 1
ATOM 642 C C . ALA A 1 87 ? -14.471 5.675 30.330 1.00 89.50 87 ALA A C 1
ATOM 644 O O . ALA A 1 87 ? -15.590 5.496 30.810 1.00 89.50 87 ALA A O 1
ATOM 645 N N . ARG A 1 88 ? -13.370 5.682 31.096 1.00 88.88 88 ARG A N 1
ATOM 646 C CA . ARG A 1 88 ? -13.397 5.420 32.542 1.00 88.88 88 ARG A CA 1
ATOM 647 C C . ARG A 1 88 ? -14.055 6.542 33.351 1.00 88.88 88 ARG A C 1
ATOM 649 O O . ARG A 1 88 ? -14.660 6.253 34.379 1.00 88.88 88 ARG A O 1
ATOM 656 N N . LYS A 1 89 ? -13.889 7.805 32.943 1.00 90.50 89 LYS A N 1
ATOM 657 C CA . LYS A 1 89 ? -14.407 8.973 33.680 1.00 90.50 89 LYS A CA 1
ATOM 658 C C . LYS A 1 89 ? -15.842 9.328 33.299 1.00 90.50 89 LYS A C 1
ATOM 660 O O . LYS A 1 89 ? -16.647 9.599 34.183 1.00 90.50 89 LYS A O 1
ATOM 665 N N . ASN A 1 90 ? -16.135 9.330 32.001 1.00 86.19 90 ASN A N 1
ATOM 666 C CA . ASN A 1 90 ? -17.365 9.889 31.439 1.00 86.19 90 ASN A CA 1
ATOM 667 C C . ASN A 1 90 ? -18.285 8.811 30.834 1.00 86.19 90 ASN A C 1
ATOM 669 O O . ASN A 1 90 ? -19.391 9.126 30.403 1.00 86.19 90 ASN A O 1
ATOM 673 N N . GLY A 1 91 ? -17.853 7.545 30.823 1.00 84.75 91 GLY A N 1
ATOM 674 C CA . GLY A 1 91 ? -18.593 6.435 30.226 1.00 84.75 91 GLY A CA 1
ATOM 675 C C . GLY A 1 91 ? -18.401 6.322 28.711 1.00 84.75 91 GLY A C 1
ATOM 676 O O . GLY A 1 91 ? -17.648 7.078 28.097 1.00 84.75 91 GLY A O 1
ATOM 677 N N . LEU A 1 92 ? -19.088 5.350 28.105 1.00 81.94 92 LEU A N 1
ATOM 678 C CA . LEU A 1 92 ? -18.930 5.003 26.686 1.00 81.94 92 LEU A CA 1
ATOM 679 C C . LEU A 1 92 ? -19.504 6.063 25.737 1.00 81.94 92 LEU A C 1
ATOM 681 O O . LEU A 1 92 ? -18.944 6.272 24.671 1.00 81.94 92 LEU A O 1
ATOM 685 N N . LEU A 1 93 ? -20.550 6.794 26.133 1.00 82.38 93 LEU A N 1
ATOM 686 C CA . LEU A 1 93 ? -21.174 7.815 25.278 1.00 82.38 93 LEU A CA 1
ATOM 687 C C . LEU A 1 93 ? -20.200 8.952 24.912 1.00 82.38 93 LEU A C 1
ATOM 689 O O . LEU A 1 93 ? -20.217 9.471 23.803 1.00 82.38 93 LEU A O 1
ATOM 693 N N . ALA A 1 94 ? -19.292 9.300 25.829 1.00 84.50 94 ALA A N 1
ATOM 694 C CA . ALA A 1 94 ? -18.266 10.312 25.585 1.00 84.50 94 ALA A CA 1
ATOM 695 C C . ALA A 1 94 ? -17.221 9.871 24.540 1.00 84.50 94 ALA A C 1
ATOM 697 O O . ALA A 1 94 ? -16.537 10.716 23.963 1.00 84.50 94 ALA A O 1
ATOM 698 N N . LEU A 1 95 ? -17.086 8.563 24.282 1.00 84.50 95 LEU A N 1
ATOM 699 C CA . LEU A 1 95 ? -16.227 8.064 23.208 1.00 84.50 95 LEU A CA 1
ATOM 700 C C . LEU A 1 95 ? -16.802 8.377 21.827 1.00 84.50 95 LEU A C 1
ATOM 702 O O . LEU A 1 95 ? -16.021 8.576 20.903 1.00 84.50 95 LEU A O 1
ATOM 706 N N . GLU A 1 96 ? -18.126 8.446 21.675 1.00 84.38 96 GLU A N 1
ATOM 707 C CA . GLU A 1 96 ? -18.779 8.701 20.386 1.00 84.38 96 GLU A CA 1
ATOM 708 C C . GLU A 1 96 ? -18.451 10.103 19.852 1.00 84.38 96 GLU A C 1
ATOM 710 O O . GLU A 1 96 ? -18.068 10.266 18.690 1.00 84.38 96 GLU A O 1
ATOM 715 N N . GLU A 1 97 ? -18.524 11.119 20.718 1.00 84.75 97 GLU A N 1
ATOM 716 C CA . GLU A 1 97 ? -18.168 12.499 20.366 1.00 84.75 97 GLU A CA 1
ATOM 717 C C . GLU A 1 97 ? -16.728 12.574 19.852 1.00 84.75 97 GLU A C 1
ATOM 719 O O . GLU A 1 97 ? -16.460 13.150 18.797 1.00 84.75 97 GLU A O 1
ATOM 724 N N . LYS A 1 98 ? -15.809 11.896 20.544 1.00 83.94 98 LYS A N 1
ATOM 725 C CA . LYS A 1 98 ? -14.390 11.903 20.190 1.00 83.94 98 LYS A CA 1
ATOM 726 C C . LYS A 1 98 ? -14.056 11.002 19.001 1.00 83.94 98 LYS A C 1
ATOM 728 O O . LYS A 1 98 ? -13.144 11.308 18.236 1.00 83.94 98 LYS A O 1
ATOM 733 N N . ALA A 1 99 ? -14.808 9.923 18.791 1.00 84.00 99 ALA A N 1
ATOM 734 C CA . ALA A 1 99 ? -14.701 9.073 17.607 1.00 84.00 99 ALA A CA 1
ATOM 735 C C . ALA A 1 99 ? -15.045 9.837 16.323 1.00 84.00 99 ALA A C 1
ATOM 737 O O . ALA A 1 99 ? -14.466 9.571 15.269 1.00 84.00 99 ALA A O 1
ATOM 738 N N . ASN A 1 100 ? -15.954 10.812 16.400 1.00 83.12 100 ASN A N 1
ATOM 739 C CA . ASN A 1 100 ? -16.306 11.650 15.258 1.00 83.12 100 ASN A CA 1
ATOM 740 C C . ASN A 1 100 ? -15.199 12.632 14.843 1.00 83.12 100 ASN A C 1
ATOM 742 O O . ASN A 1 100 ? -15.182 13.045 13.684 1.00 83.12 100 ASN A O 1
ATOM 746 N N . GLU A 1 101 ? -14.256 12.950 15.732 1.00 84.38 101 GLU A N 1
ATOM 747 C CA . GLU A 1 101 ? -13.083 13.784 15.427 1.00 84.38 101 GLU A CA 1
ATOM 748 C C . GLU A 1 101 ? -11.953 12.998 14.738 1.00 84.38 101 GLU A C 1
ATOM 750 O O . GLU A 1 101 ? -11.009 13.582 14.196 1.00 84.38 101 GLU A O 1
ATOM 755 N N . ILE A 1 102 ? -12.029 11.664 14.741 1.00 83.69 102 ILE A N 1
ATOM 756 C CA . ILE A 1 102 ? -10.993 10.804 14.178 1.00 83.69 102 ILE A CA 1
ATOM 757 C C . ILE A 1 102 ? -11.211 10.623 12.680 1.00 83.69 102 ILE A C 1
ATOM 759 O O . ILE A 1 102 ? -12.255 10.169 12.218 1.00 83.69 102 ILE A O 1
ATOM 763 N N . ASN A 1 103 ? -10.161 10.930 11.920 1.00 80.38 103 ASN A N 1
ATOM 764 C CA . ASN A 1 103 ? -10.175 10.835 10.462 1.00 80.38 103 ASN A CA 1
ATOM 765 C C . ASN A 1 103 ? -9.989 9.407 9.933 1.00 80.38 103 ASN A C 1
ATOM 767 O O . ASN A 1 103 ? -10.307 9.158 8.773 1.00 80.38 103 ASN A O 1
ATOM 771 N N . ASP A 1 104 ? -9.440 8.492 10.738 1.00 85.25 104 ASP A N 1
ATOM 772 C CA . ASP A 1 104 ? -9.222 7.106 10.323 1.00 85.25 104 ASP A CA 1
ATOM 773 C C . ASP A 1 104 ? -10.522 6.285 10.429 1.00 85.25 104 ASP A C 1
ATOM 775 O O . ASP A 1 104 ? -11.020 6.080 11.542 1.00 85.25 104 ASP A O 1
ATOM 779 N N . PRO A 1 105 ? -11.080 5.791 9.305 1.00 86.62 105 PRO A N 1
ATOM 780 C CA . PRO A 1 105 ? -12.342 5.056 9.314 1.00 86.62 105 PRO A CA 1
ATOM 781 C C . PRO A 1 105 ? -12.272 3.752 10.111 1.00 86.62 105 PRO A C 1
ATOM 783 O O . PRO A 1 105 ? -13.249 3.404 10.769 1.00 86.62 105 PRO A O 1
ATOM 786 N N . PHE A 1 106 ? -11.125 3.062 10.082 1.00 89.00 106 PHE A N 1
ATOM 787 C CA . PHE A 1 106 ? -10.930 1.800 10.798 1.00 89.00 106 PHE A CA 1
ATOM 788 C C . PHE A 1 106 ? -11.005 2.018 12.313 1.00 89.00 106 PHE A C 1
ATOM 790 O O . PHE A 1 106 ? -11.792 1.371 13.006 1.00 89.00 106 PHE A O 1
ATOM 797 N N . PHE A 1 107 ? -10.251 2.994 12.828 1.00 88.19 107 PHE A N 1
ATOM 798 C CA . PHE A 1 107 ? -10.277 3.328 14.249 1.00 88.19 107 PHE A CA 1
ATOM 799 C C . PHE A 1 107 ? -11.649 3.833 14.713 1.00 88.19 107 PHE A C 1
ATOM 801 O O . PHE A 1 107 ? -12.135 3.427 15.770 1.00 88.19 107 PHE A O 1
ATOM 808 N N . LYS A 1 108 ? -12.307 4.674 13.904 1.00 89.31 108 LYS A N 1
ATOM 809 C CA . LYS A 1 108 ? -13.661 5.158 14.191 1.00 89.31 108 LYS A CA 1
ATOM 810 C C . LYS A 1 108 ? -14.662 4.005 14.290 1.00 89.31 108 LYS A C 1
ATOM 812 O O . LYS A 1 108 ? -15.421 3.951 15.252 1.00 89.31 108 LYS A O 1
ATOM 817 N N . GLN A 1 109 ? -14.648 3.082 13.329 1.00 89.12 109 GLN A N 1
ATOM 818 C CA . GLN A 1 109 ? -15.536 1.920 13.322 1.00 89.12 109 GLN A CA 1
ATOM 819 C C . GLN A 1 109 ? -15.346 1.055 14.574 1.00 89.12 109 GLN A C 1
ATOM 821 O O . GLN A 1 109 ? -16.332 0.678 15.199 1.00 89.12 109 GLN A O 1
ATOM 826 N N . GLY A 1 110 ? -14.098 0.808 14.984 1.00 89.69 110 GLY A N 1
ATOM 827 C CA . GLY A 1 110 ? -13.806 0.066 16.211 1.00 89.69 110 GLY A CA 1
ATOM 828 C C . GLY A 1 110 ? -14.389 0.719 17.466 1.00 89.69 110 GLY A C 1
ATOM 829 O O . GLY A 1 110 ? -14.968 0.024 18.296 1.00 89.69 110 GLY A O 1
ATOM 830 N N . ILE A 1 111 ? -14.301 2.049 17.592 1.00 89.50 111 ILE A N 1
ATOM 831 C CA . ILE A 1 111 ? -14.897 2.759 18.734 1.00 89.50 111 ILE A CA 1
ATOM 832 C C . ILE A 1 111 ? -16.426 2.675 18.699 1.00 89.50 111 ILE A C 1
ATOM 834 O O . ILE A 1 111 ? -17.027 2.395 19.733 1.00 89.50 111 ILE A O 1
ATOM 838 N N . MET A 1 112 ? -17.052 2.864 17.534 1.00 88.38 112 MET A N 1
ATOM 839 C CA . MET A 1 112 ? -18.514 2.783 17.407 1.00 88.38 112 MET A CA 1
ATOM 840 C C . MET A 1 112 ? -19.048 1.406 17.827 1.00 88.38 112 MET A C 1
ATOM 842 O O . MET A 1 112 ? -19.985 1.338 18.612 1.00 88.38 112 MET A O 1
ATOM 846 N N . LEU A 1 113 ? -18.385 0.316 17.416 1.00 89.31 113 LEU A N 1
ATOM 847 C CA . LEU A 1 113 ? -18.764 -1.047 17.818 1.00 89.31 113 LEU A CA 1
ATOM 848 C C . LEU A 1 113 ? -18.723 -1.256 19.343 1.00 89.31 113 LEU A C 1
ATOM 850 O O . LEU A 1 113 ? -19.546 -1.991 19.892 1.00 89.31 113 LEU A O 1
ATOM 854 N N . ILE A 1 114 ? -17.779 -0.605 20.032 1.00 87.94 114 ILE A N 1
ATOM 855 C CA . ILE A 1 114 ? -17.660 -0.651 21.497 1.00 87.94 114 ILE A CA 1
ATOM 856 C C . ILE A 1 114 ? -18.765 0.181 22.165 1.00 87.94 114 ILE A C 1
ATOM 858 O O . ILE A 1 114 ? -19.306 -0.238 23.189 1.00 87.94 114 ILE A O 1
ATOM 862 N N . VAL A 1 115 ? -19.104 1.349 21.606 1.00 87.44 115 VAL A N 1
ATOM 863 C CA . VAL A 1 115 ? -20.201 2.204 22.101 1.00 87.44 115 VAL A CA 1
ATOM 864 C C . VAL A 1 115 ? -21.547 1.491 21.982 1.00 87.44 115 VAL A C 1
ATOM 866 O O . VAL A 1 115 ? -22.341 1.544 22.922 1.00 87.44 115 VAL A O 1
ATOM 869 N N . ASP A 1 116 ? -21.749 0.739 20.899 1.00 87.12 116 ASP A N 1
ATOM 870 C CA . ASP A 1 116 ? -22.947 -0.072 20.651 1.00 87.12 116 ASP A CA 1
ATOM 871 C C . ASP A 1 116 ? -23.046 -1.322 21.558 1.00 87.12 116 ASP A C 1
ATOM 873 O O . ASP A 1 116 ? -23.960 -2.132 21.411 1.00 87.12 116 ASP A O 1
ATOM 877 N N . ALA A 1 117 ? -22.140 -1.462 22.537 1.00 71.56 117 ALA A N 1
ATOM 878 C CA . ALA A 1 117 ? -22.105 -2.526 23.543 1.00 71.56 117 ALA A CA 1
ATOM 879 C C . ALA A 1 117 ? -21.995 -3.949 22.966 1.00 71.56 117 ALA A C 1
ATOM 881 O O . ALA A 1 117 ? -22.491 -4.913 23.553 1.00 71.56 117 ALA A O 1
ATOM 882 N N . THR A 1 118 ? -21.299 -4.079 21.839 1.00 78.19 118 THR A N 1
ATOM 883 C CA . THR A 1 118 ? -20.960 -5.371 21.238 1.00 78.19 118 THR A CA 1
ATOM 884 C C . THR A 1 118 ? -20.037 -6.169 22.171 1.00 78.19 118 THR A C 1
ATOM 886 O O . THR A 1 118 ? -19.176 -5.594 22.849 1.00 78.19 118 THR A O 1
ATOM 889 N N . GLU A 1 119 ? -20.185 -7.498 22.222 1.00 90.12 119 GLU A N 1
ATOM 890 C CA . GLU A 1 119 ? -19.290 -8.332 23.030 1.00 90.12 119 GLU A CA 1
ATOM 891 C C . GLU A 1 119 ? -17.831 -8.185 22.555 1.00 90.12 119 GLU A C 1
ATOM 893 O O . GLU A 1 119 ? -17.578 -8.159 21.347 1.00 90.12 119 GLU A O 1
ATOM 898 N N . PRO A 1 120 ? -16.834 -8.131 23.462 1.00 87.62 120 PRO A N 1
ATOM 899 C CA . PRO A 1 120 ? -15.440 -7.890 23.079 1.00 87.62 120 PRO A CA 1
ATOM 900 C C . PRO A 1 120 ? -14.887 -8.857 22.024 1.00 87.62 120 PRO A C 1
ATOM 902 O O . PRO A 1 120 ? -14.079 -8.453 21.188 1.00 87.62 120 PRO A O 1
ATOM 905 N N . GLU A 1 121 ? -15.312 -10.124 22.050 1.00 90.50 121 GLU A N 1
ATOM 906 C CA . GLU A 1 121 ? -14.877 -11.121 21.064 1.00 90.50 121 GLU A CA 1
ATOM 907 C C . GLU A 1 121 ? -15.513 -10.910 19.686 1.00 90.50 121 GLU A C 1
ATOM 909 O O . GLU A 1 121 ? -14.853 -11.113 18.668 1.00 90.50 121 GLU A O 1
ATOM 914 N N . GLU A 1 122 ? -16.755 -10.428 19.629 1.00 89.81 122 GLU A N 1
ATOM 915 C CA . GLU A 1 122 ? -17.402 -10.074 18.366 1.00 89.81 122 GLU A CA 1
ATOM 916 C C . GLU A 1 122 ? -16.744 -8.828 17.754 1.00 89.81 122 GLU A C 1
ATOM 918 O O . GLU A 1 122 ? -16.385 -8.848 16.576 1.00 89.81 122 GLU A O 1
ATOM 923 N N . VAL A 1 123 ? -16.447 -7.799 18.563 1.00 90.62 123 VAL A N 1
ATOM 924 C CA . VAL A 1 123 ? -15.682 -6.621 18.107 1.00 90.62 123 VAL A CA 1
ATOM 925 C C . VAL A 1 123 ? -14.324 -7.033 17.544 1.00 90.62 123 VAL A C 1
ATOM 927 O O . VAL A 1 123 ? -13.944 -6.582 16.461 1.00 90.62 123 VAL A O 1
ATOM 930 N N . ARG A 1 124 ? -13.591 -7.903 18.254 1.00 90.25 124 ARG A N 1
ATOM 931 C CA . ARG A 1 124 ? -12.302 -8.418 17.778 1.00 90.25 124 ARG A CA 1
ATOM 932 C C . 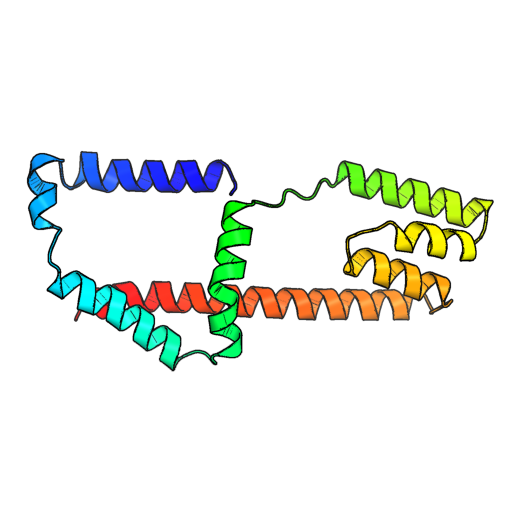ARG A 1 124 ? -12.465 -9.117 16.432 1.00 90.25 124 ARG A C 1
ATOM 934 O O . ARG A 1 124 ? -11.754 -8.764 15.497 1.00 90.25 124 ARG A O 1
ATOM 941 N N . SER A 1 125 ? -13.408 -10.051 16.325 1.00 92.81 125 SER A N 1
ATOM 942 C CA . SER A 1 125 ? -13.631 -10.805 15.090 1.00 92.81 125 SER A CA 1
ATOM 943 C C . SER A 1 125 ? -13.972 -9.889 13.910 1.00 92.81 125 SER A C 1
ATOM 945 O O . SER A 1 125 ? -13.437 -10.066 12.817 1.00 92.81 125 SER A O 1
ATOM 947 N N . MET A 1 126 ? -14.804 -8.864 14.115 1.00 91.69 126 MET A N 1
ATOM 948 C CA . MET A 1 126 ? -15.141 -7.898 13.064 1.00 91.69 126 MET A CA 1
ATOM 949 C C . MET A 1 126 ? -13.925 -7.082 12.608 1.00 91.69 126 MET A C 1
ATOM 951 O O . MET A 1 126 ? -13.724 -6.911 11.406 1.00 91.69 126 MET A O 1
ATOM 955 N N . LEU A 1 127 ? -13.102 -6.602 13.546 1.00 91.81 127 LEU A N 1
ATOM 956 C CA . LEU A 1 127 ? -11.894 -5.838 13.222 1.00 91.81 127 LEU A CA 1
ATOM 957 C C . LEU A 1 127 ? -10.822 -6.701 12.544 1.00 91.81 127 LEU A C 1
ATOM 959 O O . LEU A 1 127 ? -10.158 -6.223 11.626 1.00 91.81 127 LEU A O 1
ATOM 963 N N . GLU A 1 128 ? -10.666 -7.960 12.956 1.00 93.69 128 GLU A N 1
ATOM 964 C CA . GLU A 1 128 ? -9.768 -8.924 12.306 1.00 93.69 128 GLU A CA 1
ATOM 965 C C . GLU A 1 128 ? -10.214 -9.221 10.869 1.00 93.69 128 GLU A C 1
ATOM 967 O O . GLU A 1 128 ? -9.404 -9.132 9.949 1.00 93.69 128 GLU A O 1
ATOM 972 N N . ASN A 1 129 ? -11.511 -9.452 10.647 1.00 93.50 129 ASN A N 1
ATOM 973 C CA . ASN A 1 129 ? -12.058 -9.651 9.303 1.00 93.50 129 ASN A CA 1
ATOM 974 C C . ASN A 1 129 ? -11.839 -8.427 8.393 1.00 93.50 129 ASN A C 1
ATOM 976 O O . ASN A 1 129 ? -11.512 -8.578 7.215 1.00 93.50 129 ASN A O 1
ATOM 980 N N . GLU A 1 130 ? -11.996 -7.208 8.921 1.00 92.12 130 GLU A N 1
ATOM 981 C CA . GLU A 1 130 ? -11.732 -5.977 8.163 1.00 92.12 130 GLU A CA 1
ATOM 982 C C . GLU A 1 130 ? -10.237 -5.828 7.830 1.00 92.12 130 GLU A C 1
ATOM 984 O O . GLU A 1 130 ? -9.884 -5.423 6.717 1.00 92.12 130 GLU A O 1
ATOM 989 N N . LEU A 1 131 ? -9.343 -6.195 8.757 1.00 93.50 131 LEU A N 1
ATOM 990 C CA . LEU A 1 131 ? -7.898 -6.231 8.509 1.00 93.50 131 LEU A CA 1
ATOM 991 C C . LEU A 1 131 ? -7.536 -7.242 7.417 1.00 93.50 131 LEU A C 1
ATOM 993 O O . LEU A 1 131 ? -6.746 -6.914 6.526 1.00 93.50 131 LEU A O 1
ATOM 997 N N . ASP A 1 132 ? -8.137 -8.429 7.438 1.00 95.06 132 ASP A N 1
ATOM 998 C CA . ASP A 1 132 ? -7.922 -9.457 6.421 1.00 95.06 132 ASP A CA 1
ATOM 999 C C . ASP A 1 132 ? -8.419 -8.995 5.045 1.00 95.06 132 ASP A C 1
ATOM 1001 O O . ASP A 1 132 ? -7.676 -9.064 4.061 1.00 95.06 132 ASP A O 1
ATOM 1005 N N . ALA A 1 133 ? -9.620 -8.414 4.973 1.00 93.38 133 ALA A N 1
ATOM 1006 C CA . ALA A 1 133 ? -10.162 -7.845 3.739 1.00 93.38 133 ALA A CA 1
ATOM 1007 C C . ALA A 1 133 ? -9.295 -6.688 3.204 1.00 93.38 133 ALA A C 1
ATOM 1009 O O . ALA A 1 133 ? -9.052 -6.562 1.994 1.00 93.38 133 ALA A O 1
ATOM 1010 N N . MET A 1 134 ? -8.784 -5.837 4.100 1.00 91.12 134 MET A N 1
ATOM 1011 C CA . MET A 1 134 ? -7.849 -4.769 3.755 1.00 91.12 134 MET A CA 1
ATOM 1012 C C . MET A 1 134 ? -6.543 -5.342 3.194 1.00 91.12 134 MET A C 1
ATOM 1014 O O . MET A 1 134 ? -6.072 -4.876 2.149 1.00 91.12 134 MET A O 1
ATOM 1018 N N . SER A 1 135 ? -5.983 -6.357 3.852 1.00 93.25 135 SER A N 1
ATOM 1019 C CA . SER A 1 135 ? -4.768 -7.055 3.433 1.00 93.25 135 SER A CA 1
ATOM 1020 C C . SER A 1 135 ? -4.937 -7.697 2.056 1.00 93.25 135 SER A C 1
ATOM 1022 O O . SER A 1 135 ? -4.129 -7.446 1.160 1.00 93.25 135 SER A O 1
ATOM 1024 N N . GLU A 1 136 ? -6.033 -8.423 1.823 1.00 92.25 136 GLU A N 1
ATOM 1025 C CA . GLU A 1 136 ? -6.336 -9.048 0.533 1.00 92.25 136 GLU A CA 1
ATOM 1026 C C . GLU A 1 136 ? -6.424 -8.005 -0.593 1.00 92.25 136 GLU A C 1
ATOM 1028 O O . GLU A 1 136 ? -5.841 -8.175 -1.671 1.00 92.25 136 GLU A O 1
ATOM 1033 N N . ARG A 1 137 ? -7.068 -6.862 -0.328 1.00 89.12 137 ARG A N 1
ATOM 1034 C CA . ARG A 1 137 ? -7.135 -5.743 -1.277 1.00 89.12 137 ARG A CA 1
ATOM 1035 C C . ARG A 1 137 ? -5.750 -5.179 -1.606 1.00 89.12 137 ARG A C 1
ATOM 1037 O O . ARG A 1 137 ? -5.489 -4.863 -2.771 1.00 89.12 137 ARG A O 1
ATOM 1044 N N . HIS A 1 138 ? -4.867 -5.040 -0.617 1.00 90.00 138 HIS A N 1
ATOM 1045 C CA . HIS A 1 138 ? -3.487 -4.607 -0.847 1.00 90.00 138 HIS A CA 1
ATOM 1046 C C . HIS A 1 138 ? -2.689 -5.655 -1.630 1.00 90.00 138 HIS A C 1
ATOM 1048 O O . HIS A 1 138 ? -2.004 -5.301 -2.592 1.00 90.00 138 HIS A O 1
ATOM 1054 N N . MET A 1 139 ? -2.841 -6.936 -1.292 1.00 90.56 139 MET A N 1
ATOM 1055 C CA . MET A 1 139 ? -2.210 -8.056 -1.990 1.00 90.56 139 MET A CA 1
ATOM 1056 C C . MET A 1 139 ? -2.640 -8.141 -3.455 1.00 90.56 139 MET A C 1
ATOM 1058 O O . MET A 1 139 ? -1.795 -8.345 -4.325 1.00 90.56 139 MET A O 1
ATOM 1062 N N . ALA A 1 140 ? -3.917 -7.909 -3.766 1.00 88.25 140 ALA A N 1
ATOM 1063 C CA . ALA A 1 140 ? -4.394 -7.830 -5.145 1.00 88.25 140 ALA A CA 1
ATOM 1064 C C . ALA A 1 140 ? -3.678 -6.717 -5.935 1.00 88.25 140 ALA A C 1
ATOM 1066 O O . ALA A 1 140 ? -3.245 -6.939 -7.069 1.00 88.25 140 ALA A O 1
ATOM 1067 N N . GLY A 1 141 ? -3.492 -5.546 -5.315 1.00 87.94 141 GLY A N 1
ATOM 1068 C CA . GLY A 1 141 ? -2.721 -4.444 -5.892 1.00 87.94 141 GLY A CA 1
ATOM 1069 C C . GLY A 1 141 ? -1.250 -4.804 -6.116 1.00 87.94 141 GLY A C 1
ATOM 1070 O O . GLY A 1 141 ? -0.724 -4.558 -7.199 1.00 87.94 141 GLY A O 1
ATOM 1071 N N . ILE A 1 142 ? -0.599 -5.433 -5.133 1.00 90.25 142 ILE A N 1
ATOM 1072 C CA . ILE A 1 142 ? 0.801 -5.885 -5.225 1.00 90.25 142 ILE A CA 1
ATOM 1073 C C . ILE A 1 142 ? 0.967 -6.910 -6.351 1.00 90.25 142 ILE A C 1
ATOM 1075 O O . ILE A 1 142 ? 1.838 -6.745 -7.205 1.00 90.25 142 ILE A O 1
ATOM 1079 N N . ASN A 1 143 ? 0.090 -7.915 -6.409 1.00 90.56 143 ASN A N 1
ATOM 1080 C CA . ASN A 1 143 ? 0.134 -8.983 -7.407 1.00 90.56 143 ASN A CA 1
ATOM 1081 C C . ASN A 1 143 ? 0.091 -8.446 -8.842 1.00 90.56 143 ASN A C 1
ATOM 1083 O O . ASN A 1 143 ? 0.763 -8.990 -9.719 1.00 90.56 143 ASN A O 1
ATOM 1087 N N . MET A 1 144 ? -0.655 -7.365 -9.082 1.00 91.00 144 MET A N 1
ATOM 1088 C CA . MET A 1 144 ? -0.688 -6.695 -10.382 1.00 91.00 144 MET A CA 1
ATOM 1089 C C . MET A 1 144 ? 0.690 -6.164 -10.790 1.00 91.00 144 MET A C 1
ATOM 1091 O O . MET A 1 144 ? 1.133 -6.415 -11.912 1.00 91.00 144 MET A O 1
ATOM 1095 N N . TYR A 1 145 ? 1.404 -5.494 -9.882 1.00 91.56 145 TYR A N 1
ATOM 1096 C CA . TYR A 1 145 ? 2.765 -5.017 -10.144 1.00 91.56 145 TYR A CA 1
ATOM 1097 C C . TYR A 1 145 ? 3.765 -6.169 -10.271 1.00 91.56 145 TYR A C 1
ATOM 1099 O O . TYR A 1 145 ? 4.633 -6.126 -11.141 1.00 91.56 145 TYR A O 1
ATOM 1107 N N . THR A 1 146 ? 3.615 -7.231 -9.476 1.00 91.19 146 THR A N 1
ATOM 1108 C CA . THR A 1 146 ? 4.442 -8.439 -9.593 1.00 91.19 146 THR A CA 1
ATOM 1109 C C . THR A 1 146 ? 4.272 -9.095 -10.964 1.00 91.19 146 THR A C 1
ATOM 1111 O O . THR A 1 146 ? 5.270 -9.397 -11.619 1.00 91.19 146 THR A O 1
ATOM 1114 N N . LYS A 1 147 ? 3.038 -9.245 -11.465 1.00 90.38 147 LYS A N 1
ATOM 1115 C CA . LYS A 1 147 ? 2.801 -9.760 -12.824 1.00 90.38 147 LYS A CA 1
ATOM 1116 C C . LYS A 1 147 ? 3.376 -8.837 -13.895 1.00 90.38 147 LYS A C 1
ATOM 1118 O O . LYS A 1 147 ? 4.049 -9.325 -14.797 1.00 90.38 147 LYS A O 1
ATOM 1123 N N . ALA A 1 148 ? 3.184 -7.522 -13.772 1.00 90.81 148 ALA A N 1
ATOM 1124 C CA . ALA A 1 148 ? 3.783 -6.553 -14.691 1.00 90.81 148 ALA A CA 1
ATOM 1125 C C . ALA A 1 148 ? 5.318 -6.690 -14.739 1.00 90.81 148 ALA A C 1
ATOM 1127 O O . ALA A 1 148 ? 5.904 -6.729 -15.819 1.00 90.81 148 ALA A O 1
ATOM 1128 N N . SER A 1 149 ? 5.958 -6.850 -13.576 1.00 92.00 149 SER A N 1
ATOM 1129 C CA . SER A 1 149 ? 7.408 -7.048 -13.467 1.00 92.00 149 SER A CA 1
ATOM 1130 C C . SER A 1 149 ? 7.892 -8.367 -14.077 1.00 92.00 149 SER A C 1
ATOM 1132 O O . SER A 1 149 ? 9.021 -8.431 -14.550 1.00 92.00 149 SER A O 1
ATOM 1134 N N . ALA A 1 150 ? 7.042 -9.398 -14.109 1.00 91.31 150 ALA A N 1
ATOM 1135 C CA . ALA A 1 150 ? 7.341 -10.678 -14.745 1.00 91.31 150 ALA A CA 1
ATOM 1136 C C . ALA A 1 150 ? 7.130 -10.637 -16.270 1.00 91.31 150 ALA A C 1
ATOM 1138 O O . ALA A 1 150 ? 7.870 -11.281 -17.011 1.00 91.31 150 ALA A O 1
ATOM 1139 N N . PHE A 1 151 ? 6.150 -9.866 -16.752 1.00 91.50 151 PHE A N 1
ATOM 1140 C CA . PHE A 1 151 ? 5.893 -9.706 -18.186 1.00 91.50 151 PHE A CA 1
ATOM 1141 C C . PHE A 1 151 ? 6.936 -8.831 -18.885 1.00 91.50 151 PHE A C 1
ATOM 1143 O O . PHE A 1 151 ? 7.317 -9.146 -20.009 1.00 91.50 151 PHE A O 1
ATOM 1150 N N . ALA A 1 152 ? 7.447 -7.788 -18.226 1.00 90.00 152 ALA A N 1
ATOM 1151 C CA . ALA A 1 152 ? 8.457 -6.898 -18.802 1.00 90.00 152 ALA A CA 1
ATOM 1152 C C . ALA A 1 152 ? 9.694 -7.624 -19.383 1.00 90.00 152 ALA A C 1
ATOM 1154 O O . ALA A 1 152 ? 10.000 -7.407 -20.556 1.00 90.00 152 ALA A O 1
ATOM 1155 N N . PRO A 1 153 ? 10.391 -8.522 -18.656 1.00 90.31 153 PRO A N 1
ATOM 1156 C CA . PRO A 1 153 ? 11.510 -9.272 -19.224 1.00 90.31 153 PRO A CA 1
ATOM 1157 C C . PRO A 1 153 ? 11.062 -10.310 -20.258 1.00 90.31 153 PRO A C 1
ATOM 1159 O O . PRO A 1 153 ? 11.813 -10.584 -21.186 1.00 90.31 153 PRO A O 1
ATOM 1162 N N . ALA A 1 154 ? 9.851 -10.867 -20.140 1.00 90.31 154 ALA A N 1
ATOM 1163 C CA . ALA A 1 154 ? 9.325 -11.812 -21.123 1.00 90.31 154 ALA A CA 1
ATOM 1164 C C . ALA A 1 154 ? 9.138 -11.154 -22.498 1.00 90.31 154 ALA A C 1
ATOM 1166 O O . ALA A 1 154 ? 9.591 -11.707 -23.494 1.00 90.31 154 ALA A O 1
ATOM 1167 N N . PHE A 1 155 ? 8.554 -9.952 -22.547 1.00 89.31 155 PHE A N 1
ATOM 1168 C CA . PHE A 1 155 ? 8.476 -9.166 -23.782 1.00 89.31 155 PHE A CA 1
ATOM 1169 C C . PHE A 1 155 ? 9.832 -8.623 -24.230 1.00 89.31 155 PHE A C 1
ATOM 1171 O O . PHE A 1 155 ? 10.016 -8.419 -25.416 1.00 89.31 155 PHE A O 1
ATOM 1178 N N . GLY A 1 156 ? 10.784 -8.409 -23.318 1.00 86.12 156 GLY A N 1
ATOM 1179 C CA . GLY A 1 156 ? 12.155 -8.034 -23.683 1.00 86.12 156 GLY A CA 1
ATOM 1180 C C . GLY A 1 156 ? 12.969 -9.159 -24.330 1.00 86.12 156 GLY A C 1
ATOM 1181 O O . GLY A 1 156 ? 14.000 -8.881 -24.933 1.00 86.12 156 GLY A O 1
ATOM 1182 N N . MET A 1 157 ? 12.533 -10.415 -24.198 1.00 87.94 157 MET A N 1
ATOM 1183 C CA . MET A 1 157 ? 13.128 -11.559 -24.901 1.00 87.94 157 MET A CA 1
ATOM 1184 C C . MET A 1 157 ? 12.524 -11.798 -26.294 1.00 87.94 157 MET A C 1
ATOM 1186 O O . MET A 1 157 ? 13.100 -12.575 -27.055 1.00 87.94 157 MET A O 1
ATOM 1190 N N . ILE A 1 158 ? 11.371 -11.191 -26.599 1.00 79.69 158 ILE A N 1
ATOM 1191 C CA . ILE A 1 158 ? 10.653 -11.298 -27.881 1.00 79.69 158 ILE A CA 1
ATOM 1192 C C . ILE A 1 158 ? 11.104 -10.163 -28.797 1.00 79.69 158 ILE A C 1
ATOM 1194 O O . ILE A 1 158 ? 11.422 -10.467 -29.967 1.00 79.69 158 ILE A O 1
#

Radius of gyration: 23.71 Å; chains: 1; bounding box: 52×26×65 Å

Foldseek 3Di:
DPPVVVVVVVVVCCCCQPVNQNVVRVVVVDDPVLCCQLVVVLVVVLPVVDDPVLVVCVVVVVVCVVVVDDDDVVVVVVVVVVLVVCCVPPNLVSLLVVLVVDPDPLSSVLSVCVSVVHDPVVSVVVSVVVVVVVVVSVVVNVVSVVSSVVSNVVSSVD

Secondary structure (DSSP, 8-state):
--HHHHHHHHHHHHIIIIIII-GGGGGGG--HHHHIIIIIHHHHHHHHHS-HHHHTTHHHHHHHHHH-----HHHHHHHHHHHHHHHHHH-SHHHHHHHTT---HHHHHHHHHHHTT--HHHHHHHHHHHHHHHHHHHHHHHHHHHHHHHHHHHHHT-